Protein AF-A0A958B2S3-F1 (afdb_monomer)

Foldseek 3Di:
DVLVVLLVVCVCLLVQNDDPSVPSNVVSVVVNVVSVVVVVCCVVVVVVVVCVVCVVVVVVVVVVVVVVVVVVVVVVVVVVVVVVVVVVD

Sequence (89 aa):
MTTLALILGMLPTAIGLGSGSDFRQPMAIVVICGLITSTLLTVLLVPTAYSLVEGGLTRWNDARARRHQRQVEKEAARQKAKEAAGAAS

Radius of gyration: 31.52 Å; Cα contacts (8 Å, |Δi|>4): 22; chains: 1; bounding box: 67×17×83 Å

Secondary structure (DSSP, 8-state):
-HHHHHHHHHHHHHTT-STTHHHHHHHHHHHHHHHHHHHHHHHHHHHHHHHHHHHHHHHHHHHHHHHHHHHHHHHHHHHHHHHHHHTT-

Solvent-accessible surface area (backbone atoms only — not comparable to full-atom values): 4918 Å² total; per-residue (Å²): 116,69,66,59,55,53,45,61,72,38,42,54,41,46,74,42,64,54,93,70,24,87,68,46,15,61,54,39,45,53,49,47,52,49,54,52,51,48,53,55,45,47,69,55,44,53,61,52,51,48,51,52,50,49,55,56,52,47,56,56,51,48,64,52,51,58,54,54,54,57,48,56,54,51,49,55,51,51,50,53,53,50,53,58,56,61,75,75,109

pLDDT: mean 84.45, std 10.04, range [49.16, 96.88]

Structure (mmCIF, N/CA/C/O backbone):
data_AF-A0A958B2S3-F1
#
_entry.id   AF-A0A958B2S3-F1
#
loop_
_atom_site.group_PDB
_atom_site.id
_atom_site.type_symbol
_atom_site.label_atom_id
_atom_site.label_alt_id
_atom_site.label_comp_id
_atom_site.label_asym_id
_atom_site.label_entity_id
_atom_site.label_seq_id
_atom_site.pdbx_PDB_ins_code
_atom_site.Cartn_x
_atom_site.Cartn_y
_atom_site.Cartn_z
_atom_site.occupancy
_atom_site.B_iso_or_equiv
_atom_site.auth_seq_id
_atom_site.auth_comp_id
_atom_site.auth_asym_id
_atom_site.auth_atom_id
_atom_site.pdbx_PDB_model_num
ATOM 1 N N . MET A 1 1 ? 6.138 -9.499 -4.069 1.00 79.56 1 MET A N 1
ATOM 2 C CA . MET A 1 1 ? 6.797 -10.573 -4.849 1.00 79.56 1 MET A CA 1
ATOM 3 C C . MET A 1 1 ? 6.744 -10.275 -6.346 1.00 79.56 1 MET A C 1
ATOM 5 O O . MET A 1 1 ? 7.791 -10.139 -6.958 1.00 79.56 1 MET A O 1
ATOM 9 N N . THR A 1 2 ? 5.557 -10.072 -6.919 1.00 90.19 2 THR A N 1
ATOM 10 C CA . THR A 1 2 ? 5.354 -9.803 -8.357 1.00 90.19 2 THR A CA 1
ATOM 11 C C . THR A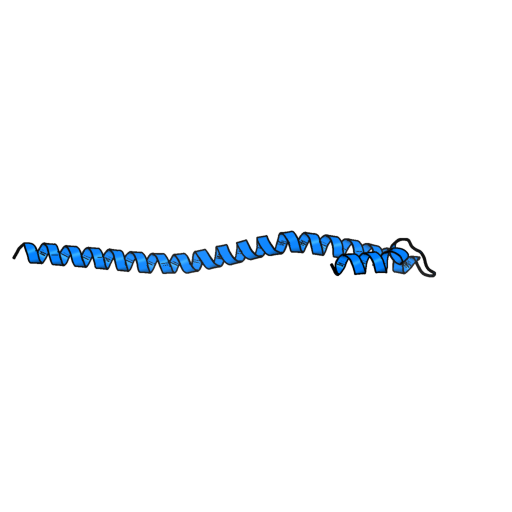 1 2 ? 5.966 -8.484 -8.835 1.00 90.19 2 THR A C 1
ATOM 13 O O . THR A 1 2 ? 6.547 -8.435 -9.913 1.00 90.19 2 THR A O 1
ATOM 16 N N . THR A 1 3 ? 5.911 -7.428 -8.016 1.00 90.69 3 THR A N 1
ATOM 17 C CA . THR A 1 3 ? 6.442 -6.101 -8.371 1.00 90.69 3 THR A CA 1
ATOM 18 C C . THR A 1 3 ? 7.938 -6.128 -8.683 1.00 90.69 3 THR A C 1
ATOM 20 O O . THR A 1 3 ? 8.370 -5.526 -9.657 1.00 90.69 3 THR A O 1
ATOM 23 N N . LEU A 1 4 ? 8.728 -6.873 -7.899 1.00 91.12 4 LEU A N 1
ATOM 24 C CA . LEU A 1 4 ? 10.173 -6.995 -8.115 1.00 91.12 4 LEU A CA 1
ATOM 25 C C . LEU A 1 4 ? 10.488 -7.713 -9.430 1.00 91.12 4 LEU A C 1
ATOM 27 O O . LEU A 1 4 ? 11.354 -7.261 -10.167 1.00 91.12 4 LEU A O 1
ATOM 31 N N . ALA A 1 5 ? 9.753 -8.778 -9.761 1.00 93.12 5 ALA A N 1
ATOM 32 C CA . ALA A 1 5 ? 9.923 -9.482 -11.030 1.00 93.12 5 ALA A CA 1
ATOM 33 C C . ALA A 1 5 ? 9.626 -8.572 -12.236 1.00 93.12 5 ALA A C 1
ATOM 35 O O . ALA A 1 5 ? 10.381 -8.572 -13.204 1.00 93.12 5 ALA A O 1
ATOM 36 N N . LEU A 1 6 ? 8.575 -7.747 -12.152 1.00 92.81 6 LEU A N 1
ATOM 37 C CA . LEU A 1 6 ? 8.242 -6.766 -13.191 1.00 92.81 6 LEU A CA 1
ATOM 38 C C . LEU A 1 6 ? 9.333 -5.699 -13.346 1.00 92.81 6 LEU A C 1
ATOM 40 O O . LEU A 1 6 ? 9.748 -5.406 -14.465 1.00 92.81 6 LEU A O 1
ATOM 44 N N . ILE A 1 7 ? 9.827 -5.146 -12.234 1.00 92.38 7 ILE A N 1
ATOM 45 C CA . ILE A 1 7 ? 10.890 -4.131 -12.251 1.00 92.38 7 ILE A CA 1
ATOM 46 C C . ILE A 1 7 ? 12.179 -4.711 -12.847 1.00 92.38 7 ILE A C 1
ATOM 48 O O . ILE A 1 7 ? 12.778 -4.089 -13.720 1.00 92.38 7 ILE A O 1
ATOM 52 N N . LEU A 1 8 ? 12.580 -5.916 -12.432 1.00 92.06 8 LEU A N 1
ATOM 53 C CA . LEU A 1 8 ? 13.772 -6.590 -12.955 1.00 92.06 8 LEU A CA 1
ATOM 54 C C . LEU A 1 8 ? 13.630 -6.958 -14.440 1.00 92.06 8 LEU A C 1
ATOM 56 O O . LEU A 1 8 ? 14.590 -6.819 -15.194 1.00 92.06 8 LEU A O 1
ATOM 60 N N . GLY A 1 9 ? 12.439 -7.368 -14.882 1.00 90.44 9 GLY A N 1
ATOM 61 C CA . GLY A 1 9 ? 12.170 -7.671 -16.290 1.00 90.44 9 GLY A CA 1
ATOM 62 C C . GLY A 1 9 ? 12.228 -6.442 -17.204 1.00 90.44 9 GLY A C 1
ATOM 63 O O . GLY A 1 9 ? 12.645 -6.550 -18.353 1.00 90.44 9 GLY A O 1
ATOM 64 N N . MET A 1 10 ? 11.857 -5.263 -16.695 1.00 90.56 10 MET A N 1
ATOM 65 C CA . MET A 1 10 ? 11.912 -3.997 -17.441 1.00 90.56 10 MET A CA 1
ATOM 66 C C . MET A 1 10 ? 13.228 -3.233 -17.259 1.00 90.56 10 MET A C 1
ATOM 68 O O . MET A 1 10 ? 13.468 -2.255 -17.967 1.00 90.5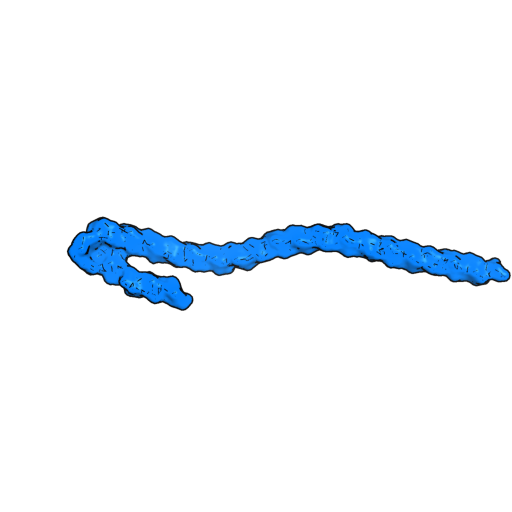6 10 MET A O 1
ATOM 72 N N . LEU A 1 11 ? 14.096 -3.685 -16.350 1.00 89.69 11 LEU A N 1
ATOM 73 C CA . LEU A 1 11 ? 15.381 -3.065 -16.039 1.00 89.69 11 LEU A CA 1
ATOM 74 C C . LEU A 1 11 ? 16.246 -2.778 -17.282 1.00 89.69 11 LEU A C 1
ATOM 76 O O . LEU A 1 11 ? 16.654 -1.627 -17.418 1.00 89.69 11 LEU A O 1
ATOM 80 N N . PRO A 1 12 ? 16.482 -3.727 -18.222 1.00 87.56 12 PRO A N 1
ATOM 81 C CA . PRO A 1 12 ? 17.299 -3.460 -19.413 1.00 87.56 12 PRO A CA 1
ATOM 82 C C . PRO A 1 12 ? 16.684 -2.402 -20.340 1.00 87.56 12 PRO A C 1
ATOM 84 O O . PRO A 1 12 ? 17.395 -1.580 -20.913 1.00 87.56 12 PRO A O 1
ATOM 87 N N . THR A 1 13 ? 15.355 -2.367 -20.449 1.00 88.25 13 THR A N 1
ATOM 88 C CA . THR A 1 13 ? 14.648 -1.348 -21.240 1.00 88.25 13 THR A CA 1
ATOM 89 C C . THR A 1 13 ? 14.718 0.028 -20.572 1.00 88.25 13 THR A C 1
ATOM 91 O O . THR A 1 13 ? 14.864 1.036 -21.260 1.00 88.25 13 THR A O 1
ATOM 94 N N . ALA A 1 14 ? 14.668 0.083 -19.239 1.00 85.81 14 ALA A N 1
ATOM 95 C CA . ALA A 1 14 ? 14.753 1.324 -18.468 1.00 85.81 14 ALA A CA 1
ATOM 96 C C . ALA A 1 14 ? 16.143 1.985 -18.531 1.00 85.81 14 ALA A C 1
ATOM 98 O O . ALA A 1 14 ? 16.236 3.210 -18.482 1.00 85.81 14 ALA A O 1
ATOM 99 N N . ILE A 1 15 ? 17.212 1.197 -18.692 1.00 87.56 15 ILE A N 1
ATOM 100 C CA . ILE A 1 15 ? 18.581 1.691 -18.945 1.00 87.56 15 ILE A CA 1
ATOM 101 C C . ILE A 1 15 ? 18.874 1.941 -20.433 1.00 87.56 15 ILE A C 1
ATOM 103 O O . ILE A 1 15 ? 19.998 2.283 -20.784 1.00 87.56 15 ILE A O 1
ATOM 107 N N . GLY A 1 16 ? 17.874 1.800 -21.309 1.00 82.75 16 GLY A N 1
ATOM 108 C CA . GLY A 1 16 ? 17.991 2.149 -22.726 1.00 82.75 16 GLY A CA 1
ATOM 109 C C . GLY A 1 16 ? 18.750 1.128 -23.579 1.00 82.75 16 GLY A C 1
ATOM 110 O O . GLY A 1 16 ? 19.170 1.452 -24.688 1.00 82.75 16 GLY A O 1
ATOM 111 N N . LEU A 1 17 ? 18.917 -0.109 -23.096 1.00 79.62 17 LEU A N 1
ATOM 112 C CA . LEU A 1 17 ? 19.541 -1.186 -23.866 1.00 79.62 17 LEU A CA 1
ATOM 113 C C . LEU A 1 17 ? 18.527 -1.756 -24.867 1.00 79.62 17 LEU A C 1
ATOM 115 O O . LEU A 1 17 ? 17.665 -2.560 -24.514 1.00 79.62 17 LEU A O 1
ATOM 119 N N . GLY A 1 18 ? 18.633 -1.331 -26.125 1.00 73.94 18 GLY A N 1
ATOM 120 C CA . GLY A 1 18 ? 17.848 -1.866 -27.239 1.00 73.94 18 GLY A CA 1
ATOM 121 C C . GLY A 1 18 ? 17.595 -0.833 -28.334 1.00 73.94 18 GLY A C 1
ATOM 122 O O . GLY A 1 18 ? 17.502 0.362 -28.067 1.00 73.94 18 GLY A O 1
ATOM 123 N N . SER A 1 19 ? 17.468 -1.285 -29.581 1.00 73.38 19 SER A N 1
ATOM 124 C CA . SER A 1 19 ? 17.069 -0.421 -30.696 1.00 73.38 19 SER A CA 1
ATOM 125 C C . SER A 1 19 ? 15.639 0.100 -30.483 1.00 73.38 19 SER A C 1
ATOM 127 O O . SER A 1 19 ? 14.722 -0.661 -30.173 1.00 73.38 19 SER A O 1
ATOM 129 N N . GLY A 1 20 ? 15.442 1.417 -30.609 1.00 75.38 20 GLY A N 1
ATOM 130 C CA . GLY A 1 20 ? 14.164 2.072 -30.292 1.00 75.38 20 GLY A CA 1
ATOM 131 C C . GLY A 1 20 ? 13.954 2.372 -28.800 1.00 75.38 20 GLY A C 1
ATOM 132 O O . GLY A 1 20 ? 12.807 2.491 -28.351 1.00 75.38 20 GLY A O 1
ATOM 133 N N . SER A 1 21 ? 15.038 2.484 -28.024 1.00 76.12 21 SER A N 1
ATOM 134 C CA . SER A 1 21 ? 15.002 2.877 -26.610 1.00 76.12 21 SER A CA 1
ATOM 135 C C . SER A 1 21 ? 14.411 4.270 -26.389 1.00 76.1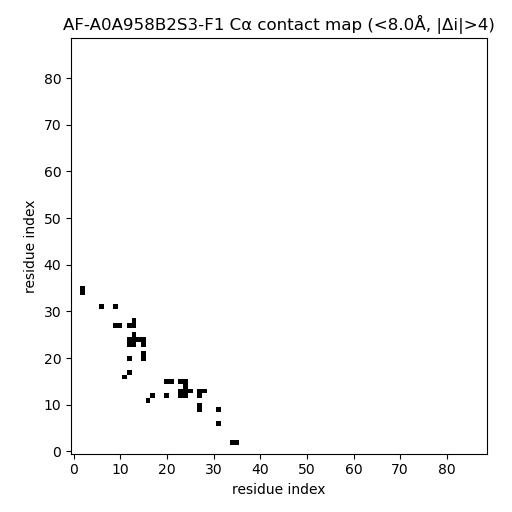2 21 SER A C 1
ATOM 137 O O . SER A 1 21 ? 13.741 4.455 -25.378 1.00 76.12 21 SER A O 1
ATOM 139 N N . ASP A 1 22 ? 14.525 5.192 -27.351 1.00 82.31 22 ASP A N 1
ATOM 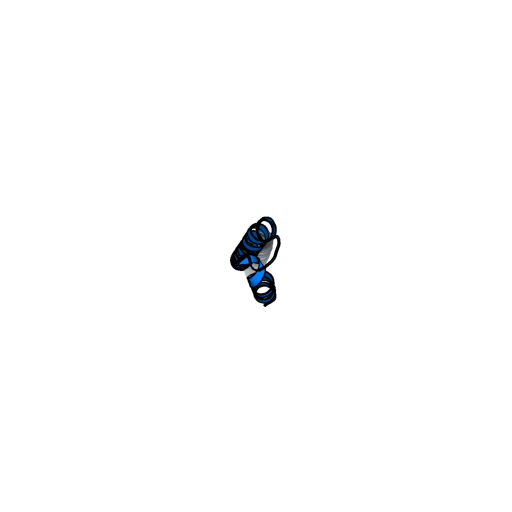140 C CA . ASP A 1 22 ? 14.027 6.574 -27.237 1.00 82.31 22 ASP A CA 1
ATOM 141 C C . ASP A 1 22 ? 12.561 6.666 -26.782 1.00 82.31 22 ASP A C 1
ATOM 143 O O . ASP A 1 22 ? 12.202 7.525 -25.979 1.00 82.31 22 ASP A O 1
ATOM 147 N N . PHE A 1 23 ? 11.705 5.747 -27.245 1.00 85.62 23 PHE A N 1
ATOM 148 C CA . PHE A 1 23 ? 10.285 5.723 -26.873 1.00 85.62 23 PHE A CA 1
ATOM 149 C C . PHE A 1 23 ? 9.965 4.760 -25.725 1.00 85.62 23 PHE A C 1
ATOM 151 O O . PHE A 1 23 ? 9.048 4.996 -24.938 1.00 85.62 23 PHE A O 1
ATOM 158 N N . ARG A 1 24 ? 10.695 3.645 -25.621 1.00 87.81 24 ARG A N 1
ATOM 159 C CA . ARG A 1 24 ? 10.407 2.580 -24.642 1.00 87.81 24 ARG A CA 1
ATOM 160 C C . ARG A 1 24 ? 11.004 2.865 -23.268 1.00 87.81 24 ARG A C 1
ATOM 162 O O . ARG A 1 24 ? 10.401 2.500 -22.260 1.00 87.81 24 ARG A O 1
ATOM 169 N N . GLN A 1 25 ? 12.148 3.537 -23.226 1.00 90.31 25 GLN A N 1
ATOM 170 C CA . GLN A 1 25 ? 12.840 3.920 -22.003 1.00 90.31 25 GLN A CA 1
ATOM 171 C C . GLN A 1 25 ? 11.983 4.818 -21.094 1.00 90.31 25 GLN A C 1
ATOM 173 O O . GLN A 1 25 ? 11.790 4.440 -19.935 1.00 90.31 25 GLN A O 1
ATOM 178 N N . PRO A 1 26 ? 11.391 5.941 -21.564 1.00 91.25 26 PRO A N 1
ATOM 179 C CA . PRO A 1 26 ? 10.559 6.778 -20.697 1.00 91.25 26 PRO A CA 1
ATOM 180 C C . PRO A 1 26 ? 9.307 6.043 -20.200 1.00 91.25 26 PRO A C 1
ATOM 182 O O . PRO A 1 26 ? 8.925 6.197 -19.041 1.00 91.25 26 PRO A O 1
ATOM 185 N N . MET A 1 27 ? 8.706 5.184 -21.029 1.00 92.75 27 MET A N 1
ATOM 186 C CA . MET A 1 27 ? 7.557 4.369 -20.621 1.00 92.75 27 MET A CA 1
ATOM 187 C C . MET A 1 27 ? 7.930 3.378 -19.512 1.00 92.75 27 MET A C 1
ATOM 189 O O . MET A 1 27 ? 7.220 3.283 -18.512 1.00 92.75 27 MET A O 1
ATOM 193 N N . ALA A 1 28 ? 9.064 2.681 -19.641 1.00 92.19 28 ALA A N 1
ATOM 194 C CA . ALA A 1 28 ? 9.541 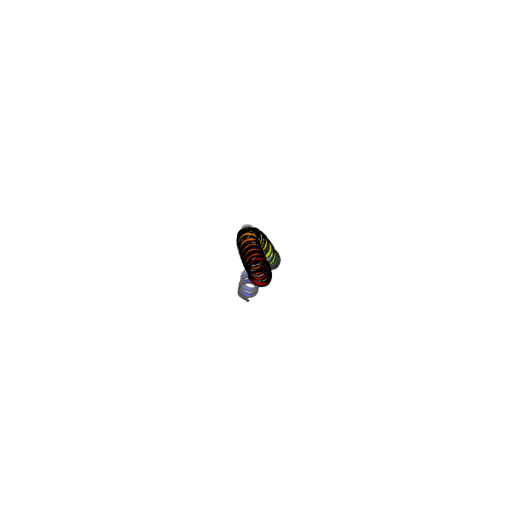1.740 -18.626 1.00 92.19 28 ALA A CA 1
ATOM 195 C C . ALA A 1 28 ? 9.824 2.437 -17.285 1.00 92.19 28 ALA A C 1
ATOM 197 O O . ALA A 1 28 ? 9.436 1.930 -16.232 1.00 92.19 28 ALA A O 1
ATOM 198 N N . ILE A 1 29 ? 10.437 3.625 -17.318 1.00 93.06 29 ILE A N 1
ATOM 199 C CA . ILE A 1 29 ? 10.720 4.420 -16.115 1.00 93.06 29 ILE A CA 1
ATOM 200 C C . ILE A 1 29 ? 9.419 4.821 -15.405 1.00 93.06 29 ILE A C 1
ATOM 202 O O . ILE A 1 29 ? 9.298 4.626 -14.194 1.00 93.06 29 ILE A O 1
ATOM 206 N N . VAL A 1 30 ? 8.422 5.322 -16.146 1.00 95.06 30 VAL A N 1
ATOM 207 C CA . VAL A 1 30 ? 7.113 5.698 -15.579 1.00 95.06 30 VAL A CA 1
ATOM 208 C C . VAL A 1 30 ? 6.430 4.502 -14.916 1.00 95.06 30 VAL A C 1
ATOM 210 O O . VAL A 1 30 ? 5.917 4.634 -13.804 1.00 95.06 30 VAL A O 1
ATOM 213 N N . VAL A 1 31 ? 6.454 3.327 -15.551 1.00 93.88 31 VAL A N 1
ATOM 214 C CA . VAL A 1 31 ? 5.844 2.116 -14.984 1.00 93.88 31 VAL A CA 1
ATOM 215 C C . VAL A 1 31 ? 6.563 1.682 -13.706 1.00 93.88 31 VAL A C 1
ATOM 217 O O . VAL A 1 31 ? 5.894 1.395 -12.715 1.00 93.88 31 VAL A O 1
ATOM 220 N N . ILE A 1 32 ? 7.899 1.665 -13.681 1.00 94.44 32 ILE A N 1
ATOM 221 C CA . ILE A 1 32 ? 8.668 1.289 -12.481 1.00 94.44 32 ILE A CA 1
ATOM 222 C C . ILE A 1 32 ? 8.328 2.221 -11.312 1.00 94.44 32 ILE A C 1
ATOM 224 O O . ILE A 1 32 ? 8.001 1.743 -10.224 1.00 94.44 32 ILE A O 1
ATOM 228 N N . CYS A 1 33 ? 8.330 3.535 -11.541 1.00 94.31 33 CYS A N 1
ATOM 229 C CA . CYS A 1 33 ? 7.942 4.509 -10.522 1.00 94.31 33 CYS A CA 1
ATOM 230 C C . CYS A 1 33 ? 6.495 4.296 -10.059 1.00 94.31 33 CYS A C 1
ATOM 232 O O . CYS A 1 33 ? 6.241 4.230 -8.858 1.00 94.31 33 CYS A O 1
ATOM 234 N N . GLY A 1 34 ? 5.556 4.109 -10.990 1.00 94.81 34 GLY A N 1
ATOM 235 C CA . GLY A 1 34 ? 4.148 3.861 -10.674 1.00 94.81 34 GLY A CA 1
ATOM 236 C C . GLY A 1 34 ? 3.935 2.595 -9.844 1.00 94.81 34 GLY A C 1
ATOM 237 O O . GLY A 1 34 ? 3.148 2.604 -8.899 1.00 94.81 34 GLY A O 1
ATOM 238 N N . LEU A 1 35 ? 4.677 1.524 -10.131 1.00 94.94 35 LEU A N 1
ATOM 239 C CA . LEU A 1 35 ? 4.634 0.278 -9.365 1.00 94.94 35 LEU A CA 1
ATOM 240 C C . LEU A 1 35 ? 5.177 0.454 -7.941 1.00 94.94 35 LEU A C 1
ATOM 242 O O . LEU A 1 35 ? 4.589 -0.070 -6.988 1.00 94.94 35 LEU A O 1
ATOM 246 N N . ILE A 1 36 ? 6.266 1.209 -7.776 1.00 94.75 36 ILE A N 1
ATOM 247 C CA . ILE A 1 36 ? 6.828 1.532 -6.456 1.00 94.75 36 ILE A CA 1
ATOM 248 C C . ILE A 1 36 ? 5.823 2.364 -5.655 1.00 94.75 36 ILE A C 1
ATOM 250 O O . ILE A 1 36 ? 5.469 1.993 -4.533 1.00 94.75 36 ILE A O 1
ATOM 254 N N . THR A 1 37 ? 5.303 3.442 -6.248 1.00 95.88 37 THR A N 1
ATOM 255 C CA . THR A 1 37 ? 4.312 4.311 -5.607 1.00 95.88 37 THR A CA 1
ATOM 256 C C . THR A 1 37 ? 3.031 3.554 -5.283 1.00 95.88 37 THR A C 1
ATOM 258 O O . THR A 1 37 ? 2.528 3.698 -4.179 1.00 95.88 37 THR A O 1
ATOM 261 N N . SER A 1 38 ? 2.521 2.705 -6.176 1.00 95.00 38 SER A N 1
ATOM 262 C CA . SER A 1 38 ? 1.319 1.896 -5.931 1.00 95.00 38 SER A CA 1
ATOM 263 C C . SER A 1 38 ? 1.517 0.906 -4.781 1.00 95.00 38 SER A C 1
ATOM 265 O O . SER A 1 38 ? 0.618 0.730 -3.958 1.00 95.00 38 SER A O 1
ATOM 267 N N . THR A 1 39 ? 2.709 0.316 -4.664 1.00 94.88 39 THR A N 1
ATOM 268 C CA . THR A 1 39 ? 3.038 -0.590 -3.555 1.00 94.88 39 THR A CA 1
ATOM 269 C C . THR A 1 39 ? 3.055 0.165 -2.225 1.00 94.88 39 THR A C 1
ATOM 271 O O . THR A 1 39 ? 2.394 -0.253 -1.276 1.00 94.88 39 THR A O 1
ATOM 274 N N . LEU A 1 40 ? 3.747 1.308 -2.169 1.00 96.06 40 LEU A N 1
ATOM 275 C CA . LEU A 1 40 ? 3.790 2.171 -0.983 1.00 96.06 40 LEU A CA 1
ATOM 276 C C . LEU A 1 40 ? 2.399 2.687 -0.611 1.00 96.06 40 LEU A C 1
ATOM 278 O O . LEU A 1 40 ? 1.993 2.609 0.548 1.00 96.06 40 LEU A O 1
ATOM 282 N N . LEU A 1 41 ? 1.658 3.168 -1.609 1.00 96.88 41 LEU A N 1
ATOM 283 C CA . LEU A 1 41 ? 0.313 3.679 -1.427 1.00 96.88 41 LEU A CA 1
ATOM 284 C C . LEU A 1 41 ? -0.587 2.578 -0.886 1.00 96.88 41 LEU A C 1
ATOM 286 O O . LEU A 1 41 ? -1.281 2.832 0.076 1.00 96.88 41 LEU A O 1
ATOM 290 N N . THR A 1 42 ? -0.533 1.354 -1.412 1.00 95.81 42 THR A N 1
ATOM 291 C CA . THR A 1 42 ? -1.363 0.239 -0.923 1.00 95.81 42 THR A CA 1
ATOM 292 C C . THR A 1 42 ? -1.033 -0.126 0.524 1.00 95.81 42 THR A C 1
ATOM 294 O O . THR A 1 42 ? -1.948 -0.277 1.331 1.00 95.81 42 THR A O 1
ATOM 297 N N . VAL A 1 43 ? 0.253 -0.214 0.880 1.00 95.56 43 VAL A N 1
ATOM 298 C CA . VAL A 1 43 ? 0.683 -0.521 2.257 1.00 95.56 43 VAL A CA 1
ATOM 299 C C . VAL A 1 43 ? 0.148 0.505 3.261 1.00 95.56 43 VAL A C 1
ATOM 301 O O . VAL A 1 43 ? -0.219 0.127 4.369 1.00 95.56 43 VAL A O 1
ATOM 304 N N . LEU A 1 44 ? 0.049 1.781 2.877 1.00 96.56 44 LEU A N 1
ATOM 305 C CA . LEU A 1 44 ? -0.502 2.842 3.730 1.00 96.56 44 LEU A CA 1
ATOM 306 C C . LEU A 1 44 ? -2.033 2.970 3.630 1.00 96.56 44 LEU A C 1
ATOM 308 O O . LEU A 1 44 ? -2.719 3.210 4.624 1.00 96.56 44 LEU A O 1
ATOM 312 N N . LEU A 1 45 ? -2.583 2.814 2.430 1.00 96.88 45 LEU A N 1
ATOM 313 C CA . LEU A 1 45 ? -3.987 3.048 2.104 1.00 96.88 45 LEU A CA 1
ATOM 314 C C . LEU A 1 45 ? -4.875 1.957 2.684 1.00 96.88 45 LEU A C 1
ATOM 316 O O . LEU A 1 45 ? -5.915 2.282 3.241 1.00 96.88 45 LEU A O 1
ATOM 320 N N . VAL A 1 46 ? -4.472 0.686 2.598 1.00 96.62 46 VAL A N 1
ATOM 321 C CA . VAL A 1 46 ? -5.260 -0.445 3.111 1.00 96.62 46 VAL A CA 1
ATOM 322 C C . VAL A 1 46 ? -5.565 -0.316 4.612 1.00 96.62 46 VAL A C 1
ATOM 324 O O . VAL A 1 46 ? -6.748 -0.324 4.953 1.00 96.62 46 VAL A O 1
ATOM 327 N N . PRO A 1 47 ? -4.584 -0.141 5.525 1.00 93.25 47 PRO A N 1
ATOM 328 C CA . PRO A 1 47 ? -4.880 -0.023 6.957 1.00 93.25 47 PRO A CA 1
ATOM 329 C C . PRO A 1 47 ? -5.674 1.247 7.289 1.00 93.25 47 PRO A C 1
ATOM 331 O O . PRO A 1 47 ? -6.567 1.222 8.139 1.00 93.25 47 PRO A O 1
ATOM 334 N N . THR A 1 48 ? -5.390 2.351 6.593 1.00 94.38 48 THR A N 1
ATOM 335 C CA . THR A 1 48 ? -6.092 3.626 6.795 1.00 94.38 48 THR A CA 1
ATOM 336 C C . THR A 1 48 ? -7.552 3.526 6.356 1.00 94.38 48 THR A C 1
ATOM 338 O O . THR A 1 48 ? -8.453 3.914 7.098 1.00 94.38 48 THR A O 1
ATOM 341 N N . ALA A 1 49 ? -7.801 2.955 5.176 1.00 95.38 49 ALA A N 1
ATOM 342 C CA . ALA A 1 49 ? -9.140 2.716 4.654 1.00 95.38 49 ALA A CA 1
ATOM 343 C C . ALA A 1 49 ? -9.923 1.755 5.556 1.00 95.38 49 ALA A C 1
ATOM 345 O O . ALA A 1 49 ? -11.091 2.009 5.840 1.00 95.38 49 ALA A O 1
ATOM 346 N N . TYR A 1 50 ? -9.277 0.698 6.059 1.00 94.50 50 TYR A N 1
ATOM 347 C CA . TYR A 1 50 ? -9.919 -0.242 6.975 1.00 94.50 50 TYR A CA 1
ATOM 348 C C . TYR A 1 50 ? -10.334 0.442 8.282 1.00 94.50 50 TYR A C 1
ATOM 350 O O . TYR A 1 50 ? -11.488 0.344 8.691 1.00 94.50 50 TYR A O 1
ATOM 358 N N . SER A 1 51 ? -9.436 1.236 8.874 1.00 90.88 51 SER A N 1
ATOM 359 C CA . SER A 1 51 ? -9.715 2.005 10.095 1.00 90.88 51 SER A CA 1
ATOM 360 C C . SER A 1 51 ? -10.852 3.017 9.904 1.00 90.88 51 SER A C 1
ATOM 362 O O . SER A 1 51 ? -11.688 3.193 10.791 1.00 90.88 51 SER A O 1
ATOM 364 N N . LEU A 1 52 ? -10.918 3.669 8.737 1.00 91.31 52 LEU A N 1
ATOM 365 C CA . LEU A 1 52 ? -12.000 4.592 8.372 1.00 91.31 52 LEU A CA 1
ATOM 366 C C . LEU A 1 52 ? -13.360 3.887 8.309 1.00 91.31 52 LEU A C 1
ATOM 368 O O . LEU A 1 52 ? -14.343 4.385 8.864 1.00 91.31 52 LEU A O 1
ATOM 372 N N . VAL A 1 53 ? -13.419 2.727 7.652 1.00 93.56 53 VAL A N 1
ATOM 373 C CA . VAL A 1 53 ? -14.655 1.944 7.518 1.00 93.56 53 VAL A CA 1
ATOM 374 C C . VAL A 1 53 ? -15.087 1.379 8.870 1.00 93.56 53 VAL A C 1
ATOM 376 O O . VAL A 1 53 ? -16.249 1.529 9.250 1.00 93.56 53 VAL A O 1
ATOM 379 N N . GLU A 1 54 ? -14.166 0.782 9.623 1.00 89.62 54 GLU A N 1
ATOM 380 C CA . GLU A 1 54 ? -14.453 0.183 10.927 1.00 89.62 54 GLU A CA 1
ATOM 381 C C . GLU A 1 54 ? -14.889 1.233 11.956 1.00 89.62 54 GLU A C 1
ATOM 383 O O . GLU A 1 54 ? -15.876 1.028 12.665 1.00 89.62 54 GLU A O 1
ATOM 388 N N . GLY A 1 55 ? -14.253 2.406 11.984 1.00 85.19 55 GLY A N 1
ATOM 389 C CA . GLY A 1 55 ? -14.688 3.520 12.830 1.00 85.19 55 GLY A CA 1
ATOM 390 C C . GLY A 1 55 ? -16.097 4.021 12.484 1.00 85.19 55 GLY A C 1
ATOM 391 O O . GLY A 1 55 ? -16.895 4.320 13.381 1.00 85.19 55 GLY A O 1
ATOM 392 N N . GLY A 1 56 ? -16.438 4.069 11.192 1.00 81.56 56 GLY A N 1
ATOM 393 C CA . GLY A 1 56 ? -17.782 4.420 10.726 1.00 81.56 56 GLY A CA 1
ATOM 394 C C . GLY A 1 56 ? -18.834 3.381 11.121 1.00 81.56 56 GLY A C 1
ATOM 395 O O . GLY A 1 56 ? -19.900 3.735 11.635 1.00 81.56 56 GLY A O 1
ATOM 396 N N . LEU A 1 57 ? -18.515 2.099 10.942 1.00 75.25 57 LEU A N 1
ATOM 397 C CA . LEU A 1 57 ? -19.413 0.985 11.238 1.00 75.25 57 LEU A CA 1
ATOM 398 C C . LEU A 1 57 ? -19.641 0.821 12.749 1.00 75.25 57 LEU A C 1
ATOM 400 O O . LEU A 1 57 ? -20.778 0.643 13.197 1.00 75.25 57 LEU A O 1
ATOM 404 N N . THR A 1 58 ? -18.582 0.971 13.547 1.00 77.25 58 THR A N 1
ATOM 405 C CA . THR A 1 58 ? -18.640 0.860 15.012 1.00 77.25 58 THR A CA 1
ATOM 406 C C . THR A 1 58 ? -19.535 1.940 15.611 1.00 77.25 58 THR A C 1
ATOM 408 O O . THR A 1 58 ? -20.395 1.626 16.431 1.00 77.25 58 THR A O 1
ATOM 411 N N . ARG A 1 59 ? -19.448 3.198 15.143 1.00 73.50 59 ARG A N 1
ATOM 412 C CA . ARG A 1 59 ? -20.341 4.286 15.603 1.00 73.50 59 ARG A CA 1
ATOM 413 C C . ARG A 1 59 ? -21.819 3.991 15.354 1.00 73.50 59 ARG A C 1
ATOM 415 O O . ARG A 1 59 ? -22.662 4.408 16.154 1.00 73.50 59 ARG A O 1
ATOM 422 N N . TRP A 1 60 ? -22.139 3.293 14.267 1.00 67.94 60 TRP A N 1
ATOM 423 C CA . TRP A 1 60 ? -23.515 2.939 13.922 1.00 67.94 60 TRP A CA 1
ATOM 424 C C . TRP A 1 60 ? -24.051 1.802 14.805 1.00 67.94 60 TRP A C 1
ATOM 426 O O . TRP A 1 60 ? -25.168 1.895 15.321 1.00 67.94 60 TRP A O 1
ATOM 436 N N . ASN A 1 61 ? -23.225 0.788 15.078 1.00 72.06 61 ASN A N 1
ATOM 437 C CA . ASN A 1 61 ? -23.574 -0.301 15.996 1.00 72.06 61 ASN A CA 1
ATOM 438 C C . ASN A 1 61 ? -23.668 0.157 17.460 1.00 72.06 61 ASN A C 1
ATOM 440 O O . ASN A 1 61 ? -24.611 -0.216 18.162 1.00 72.06 61 ASN A O 1
ATOM 444 N N . ASP A 1 62 ? -22.777 1.039 17.904 1.00 74.06 62 ASP A N 1
ATOM 445 C CA . ASP A 1 62 ? -22.781 1.603 19.258 1.00 74.06 62 ASP A CA 1
ATOM 446 C C . ASP A 1 62 ? -24.047 2.416 19.562 1.00 74.06 62 ASP A C 1
ATOM 448 O O . ASP A 1 62 ? -24.561 2.422 20.685 1.00 74.06 62 ASP A O 1
ATOM 452 N N . ALA A 1 63 ? -24.597 3.097 18.553 1.00 73.38 63 ALA A N 1
ATOM 453 C CA . ALA A 1 63 ? -25.861 3.815 18.688 1.00 73.38 63 ALA A CA 1
ATOM 454 C C . ALA A 1 63 ? -27.048 2.869 18.955 1.00 73.38 63 ALA A C 1
ATOM 45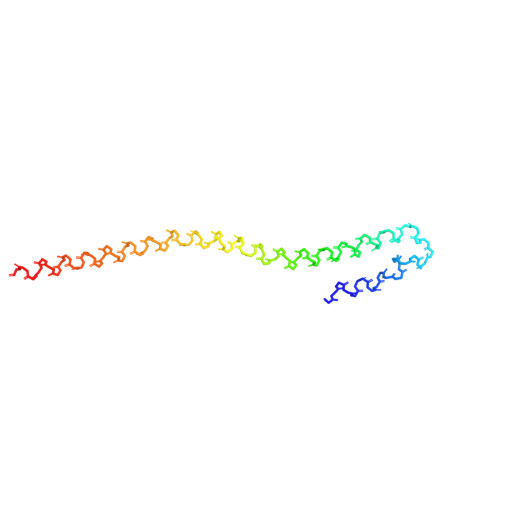6 O O . ALA A 1 63 ? -28.010 3.265 19.622 1.00 73.38 63 ALA A O 1
ATOM 457 N N . ARG A 1 64 ? -26.974 1.618 18.482 1.00 68.00 64 ARG A N 1
ATOM 458 C CA . ARG A 1 64 ? -27.946 0.554 18.775 1.00 68.00 64 ARG A CA 1
ATOM 459 C C . ARG A 1 64 ? -27.674 -0.117 20.122 1.00 68.00 64 ARG A C 1
ATOM 461 O O . ARG A 1 64 ? -28.617 -0.301 20.890 1.00 68.00 64 ARG A O 1
ATOM 468 N N . ALA A 1 65 ? -26.413 -0.392 20.456 1.00 75.19 65 ALA A N 1
ATOM 469 C CA . ALA A 1 65 ? -26.021 -1.014 21.725 1.00 75.19 65 ALA A CA 1
ATOM 470 C C . ALA A 1 65 ? -26.433 -0.172 22.950 1.00 75.19 65 ALA A C 1
ATOM 472 O O . ALA A 1 65 ? -26.987 -0.698 23.920 1.00 75.19 65 ALA A O 1
ATOM 473 N N . ARG A 1 66 ? -26.301 1.161 22.861 1.00 73.06 66 ARG A N 1
ATOM 474 C CA . ARG A 1 66 ? -26.754 2.099 23.909 1.00 73.06 66 ARG A CA 1
ATOM 475 C C . ARG A 1 66 ? -28.262 2.039 24.186 1.00 73.06 66 ARG A C 1
ATOM 477 O O . ARG A 1 66 ? -28.694 2.386 25.284 1.00 73.06 66 ARG A O 1
ATOM 484 N N . ARG A 1 67 ? -29.088 1.611 23.222 1.00 72.06 67 ARG A N 1
ATOM 485 C CA . ARG A 1 67 ? -30.541 1.461 23.433 1.00 72.06 67 ARG A CA 1
ATOM 486 C C . ARG A 1 67 ? -30.874 0.208 24.237 1.00 72.06 67 ARG A C 1
ATOM 488 O O . ARG A 1 67 ? -31.745 0.284 25.098 1.00 72.06 67 ARG A O 1
ATOM 495 N N . HIS A 1 68 ? -30.155 -0.892 24.011 1.00 73.94 68 HIS A N 1
ATOM 496 C CA . HIS A 1 68 ? -30.338 -2.121 24.784 1.00 73.94 68 HIS A CA 1
ATOM 497 C C . HIS A 1 68 ? -29.892 -1.956 26.238 1.00 73.94 68 HIS A C 1
ATOM 499 O O . HIS A 1 68 ? -30.639 -2.335 27.134 1.00 73.94 68 HIS A O 1
ATOM 505 N N . GLN A 1 69 ? -28.759 -1.293 26.499 1.00 79.19 69 GLN A N 1
ATOM 506 C CA . GLN A 1 69 ? -28.334 -1.003 27.879 1.00 79.19 69 GLN A CA 1
ATOM 507 C C . GLN A 1 69 ? -29.383 -0.190 28.653 1.00 79.19 69 GLN A C 1
ATOM 509 O O . GLN A 1 69 ? -29.714 -0.530 29.785 1.00 79.19 69 GLN A O 1
ATOM 514 N N . ARG A 1 70 ? -29.989 0.822 28.015 1.00 75.38 70 ARG A N 1
ATOM 515 C CA . ARG A 1 70 ? -31.066 1.619 28.628 1.00 75.38 70 ARG A 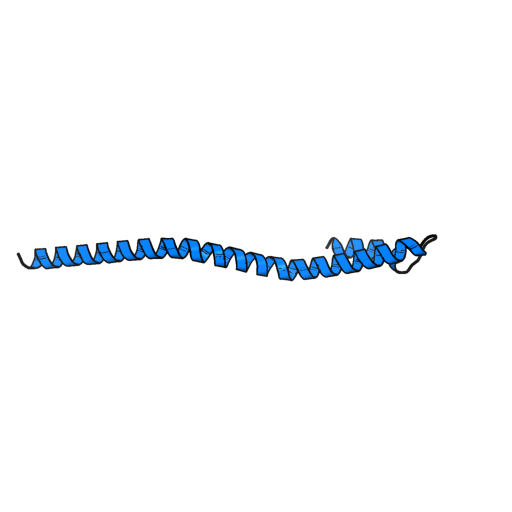CA 1
ATOM 516 C C . ARG A 1 70 ? -32.338 0.819 28.907 1.00 75.38 70 ARG A C 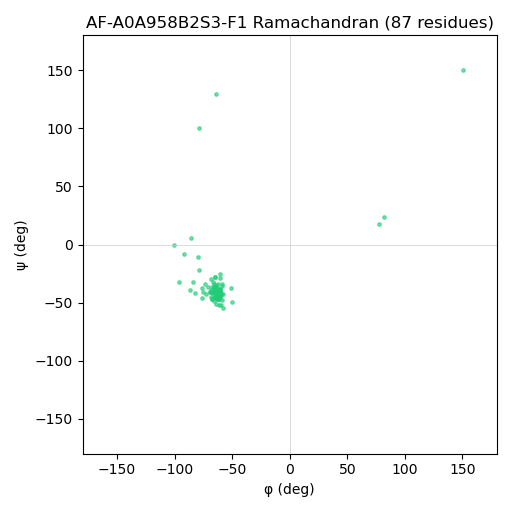1
ATOM 518 O O . ARG A 1 70 ? -33.104 1.207 29.783 1.00 75.38 70 ARG A O 1
ATOM 525 N N . GLN A 1 71 ? -32.616 -0.241 28.149 1.00 80.00 71 GLN A N 1
ATOM 526 C CA . GLN A 1 71 ? -33.764 -1.112 28.417 1.00 80.00 71 GLN A CA 1
ATOM 527 C C . GLN A 1 71 ? -33.487 -2.038 29.599 1.00 80.00 71 GLN A C 1
ATOM 529 O O . GLN A 1 71 ? -34.305 -2.087 30.511 1.00 80.00 71 GLN A O 1
ATOM 534 N N . VAL A 1 72 ? -32.307 -2.660 29.637 1.00 80.44 72 VAL A N 1
ATOM 535 C CA . VAL A 1 72 ? -31.889 -3.529 30.748 1.00 80.44 72 VAL A CA 1
ATOM 536 C C . VAL A 1 72 ? -31.850 -2.754 32.069 1.00 80.44 72 VAL A C 1
ATOM 538 O O . VAL A 1 72 ? -32.346 -3.231 33.087 1.00 80.44 72 VAL A O 1
ATOM 541 N N . GLU A 1 73 ? -31.346 -1.517 32.058 1.00 83.06 73 GLU A N 1
ATOM 542 C CA . GLU A 1 73 ? -31.326 -0.654 33.245 1.00 83.06 73 GLU A CA 1
ATOM 543 C C . GLU A 1 73 ? -32.744 -0.287 33.723 1.00 83.06 73 GLU A C 1
ATOM 545 O O . GLU A 1 73 ? -33.037 -0.324 34.920 1.00 83.06 73 GLU A O 1
ATOM 550 N N . LYS A 1 74 ? -33.665 0.000 32.792 1.00 82.12 74 LYS A N 1
ATOM 551 C CA . LYS A 1 74 ? -35.076 0.274 33.114 1.00 82.12 74 LYS A CA 1
ATOM 552 C C . LYS A 1 74 ? -35.809 -0.954 33.645 1.00 82.12 74 LYS A C 1
ATOM 554 O O . LYS A 1 74 ? -36.668 -0.812 34.516 1.00 82.12 74 LYS A O 1
ATOM 559 N N . GLU A 1 75 ? -35.502 -2.137 33.128 1.00 81.56 75 GLU A N 1
ATOM 560 C CA . GLU A 1 75 ? -36.067 -3.399 33.606 1.00 81.56 75 GLU A CA 1
ATOM 561 C C . GLU A 1 75 ? -35.564 -3.729 35.012 1.00 81.56 75 GLU A C 1
ATOM 563 O O . GLU A 1 75 ? -36.381 -3.998 35.892 1.00 81.56 75 GLU A O 1
ATOM 568 N N . ALA A 1 76 ? -34.264 -3.575 35.272 1.00 82.00 76 ALA A N 1
ATOM 569 C CA . ALA A 1 76 ? -33.694 -3.731 36.609 1.00 82.00 76 ALA A CA 1
ATOM 570 C C . ALA A 1 76 ? -34.280 -2.724 37.618 1.00 82.00 76 ALA A C 1
ATOM 572 O O . ALA A 1 76 ? -34.578 -3.084 38.758 1.00 82.00 76 ALA A O 1
ATOM 573 N N . ALA A 1 77 ? -34.511 -1.473 37.204 1.00 81.56 77 ALA A N 1
ATOM 574 C CA . ALA A 1 77 ? -35.164 -0.467 38.043 1.00 81.56 77 ALA A CA 1
ATOM 575 C C . ALA A 1 77 ? -36.639 -0.808 38.330 1.00 81.56 77 ALA A C 1
ATOM 577 O O . ALA A 1 77 ? -37.101 -0.652 39.461 1.00 81.56 77 ALA A O 1
ATOM 578 N N . ARG A 1 78 ? -37.378 -1.323 37.336 1.00 81.31 78 ARG A N 1
ATOM 579 C CA . ARG A 1 78 ? -38.758 -1.810 37.520 1.00 81.31 78 ARG A CA 1
ATOM 580 C C . ARG A 1 78 ? -38.829 -3.020 38.445 1.00 81.31 78 ARG A C 1
ATOM 582 O O . ARG A 1 78 ? -39.770 -3.106 39.229 1.00 81.31 78 ARG A O 1
ATOM 589 N N . GLN A 1 79 ? -37.862 -3.930 38.357 1.00 85.25 79 GLN A N 1
ATOM 590 C CA . GLN A 1 79 ? -37.764 -5.102 39.226 1.00 85.25 79 GLN A CA 1
ATOM 591 C C . GLN A 1 79 ? -37.596 -4.670 40.687 1.00 85.25 79 GLN A C 1
ATOM 593 O O . GLN A 1 79 ? -38.413 -5.030 41.530 1.00 85.25 79 GLN A O 1
ATOM 598 N N . LYS A 1 80 ? -36.621 -3.792 40.957 1.00 81.44 80 LYS A N 1
ATOM 599 C CA . LYS A 1 80 ? -36.372 -3.254 42.302 1.00 81.44 80 LYS A CA 1
ATOM 600 C C . LYS A 1 80 ? -37.567 -2.484 42.864 1.00 81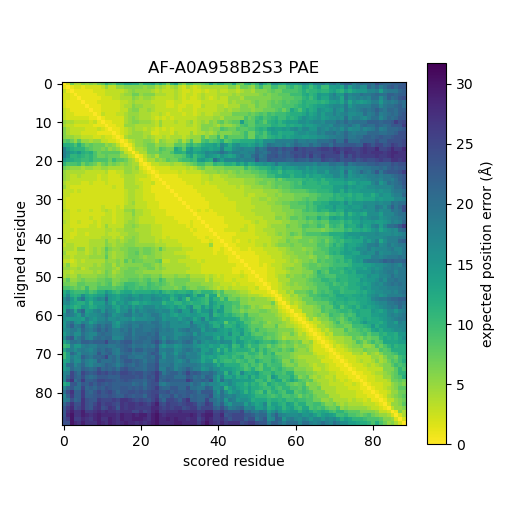.44 80 LYS A C 1
ATOM 602 O O . LYS A 1 80 ? -37.867 -2.596 44.046 1.00 81.44 80 LYS A O 1
ATOM 607 N N . ALA A 1 81 ? -38.275 -1.723 42.027 1.00 79.88 81 ALA A N 1
ATOM 608 C CA . ALA A 1 81 ? -39.483 -1.015 42.448 1.00 79.88 81 ALA A CA 1
ATOM 609 C C . ALA A 1 81 ? -40.622 -1.977 42.833 1.00 79.88 81 ALA A C 1
ATOM 611 O O . ALA A 1 81 ? -41.350 -1.712 43.787 1.00 79.88 81 ALA A O 1
ATOM 612 N N . LYS A 1 82 ? -40.766 -3.104 42.121 1.00 79.38 82 LYS A N 1
ATOM 613 C CA . LYS A 1 82 ? -41.740 -4.150 42.467 1.00 79.38 82 LYS A CA 1
ATOM 614 C C . LYS A 1 82 ? -41.364 -4.889 43.751 1.00 79.38 82 LYS A C 1
ATOM 616 O O . LYS A 1 82 ? -42.245 -5.141 44.564 1.00 79.38 82 LYS A O 1
ATOM 621 N N . GLU A 1 83 ? -40.085 -5.193 43.954 1.00 77.00 83 GLU A N 1
ATOM 622 C CA . GLU A 1 83 ? -39.591 -5.817 45.190 1.00 77.00 83 GLU A CA 1
ATOM 623 C C . GLU A 1 83 ? -39.791 -4.905 46.408 1.00 77.00 83 GLU A C 1
ATOM 625 O O . GLU A 1 83 ? -40.281 -5.357 47.439 1.00 77.00 83 GLU A O 1
ATOM 630 N N . ALA A 1 84 ? -39.501 -3.607 46.278 1.00 75.06 84 ALA A N 1
ATOM 631 C CA . ALA A 1 84 ? -39.714 -2.634 47.350 1.00 75.06 84 ALA A CA 1
ATOM 632 C C . ALA A 1 84 ? -41.203 -2.428 47.687 1.00 75.06 84 ALA A C 1
ATOM 634 O O . ALA A 1 84 ? -41.542 -2.220 48.848 1.00 75.06 84 ALA A O 1
ATOM 635 N N . ALA A 1 85 ? -42.093 -2.506 46.692 1.00 71.12 85 ALA A N 1
ATOM 636 C CA . ALA A 1 85 ? -43.536 -2.410 46.908 1.00 71.12 85 ALA A CA 1
ATOM 637 C C . ALA A 1 85 ? -44.130 -3.674 47.556 1.00 71.12 85 ALA A C 1
ATOM 639 O O . ALA A 1 85 ? -45.058 -3.558 48.349 1.00 71.12 85 ALA A O 1
ATOM 640 N N . GLY A 1 86 ? -43.596 -4.861 47.246 1.00 65.62 86 GLY A N 1
ATOM 641 C CA . GLY A 1 86 ? -44.027 -6.128 47.851 1.00 65.62 86 GLY A CA 1
ATOM 642 C C . GLY A 1 86 ? -43.474 -6.379 49.258 1.00 65.62 86 GLY A C 1
ATOM 643 O O . GLY A 1 86 ? -44.066 -7.137 50.012 1.00 65.62 86 GLY A O 1
ATOM 644 N N . ALA A 1 87 ? -42.365 -5.736 49.636 1.00 62.03 87 ALA A N 1
ATOM 645 C CA . ALA A 1 87 ? -41.819 -5.804 50.996 1.00 62.03 87 ALA A CA 1
ATOM 646 C C . ALA A 1 87 ? -42.544 -4.882 52.000 1.00 62.03 87 ALA A C 1
ATOM 648 O O . ALA A 1 87 ? -42.283 -4.958 53.198 1.00 62.03 87 ALA A O 1
ATOM 649 N N . ALA A 1 88 ? -43.413 -3.989 51.513 1.00 57.69 88 ALA A N 1
ATOM 650 C CA . ALA A 1 88 ? -44.172 -3.029 52.318 1.00 57.69 88 ALA A CA 1
ATOM 651 C C . ALA A 1 88 ? -45.636 -3.452 52.572 1.00 57.69 88 ALA A C 1
ATOM 653 O O . ALA A 1 88 ? -46.370 -2.711 53.228 1.00 57.69 88 ALA A O 1
ATOM 654 N N . SER A 1 89 ? -46.053 -4.610 52.045 1.00 49.16 89 SER A N 1
ATOM 655 C CA . SER A 1 89 ? -47.360 -5.253 52.261 1.00 49.16 89 SER A CA 1
ATOM 656 C C . SER A 1 89 ? -47.218 -6.491 53.131 1.00 49.16 89 SER A C 1
ATOM 658 O O . SER A 1 89 ? -48.052 -6.663 54.042 1.00 49.16 89 SER A O 1
#

Mean predicted aligned error: 10.63 Å